Protein AF-L7E565-F1 (afdb_monomer_lite)

Structure (mmCIF, N/CA/C/O b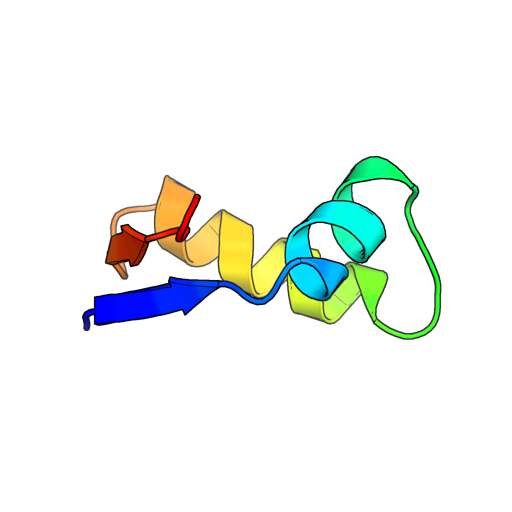ackbone):
data_AF-L7E565-F1
#
_entry.id   AF-L7E565-F1
#
loop_
_atom_site.group_PDB
_atom_site.id
_atom_site.type_symbol
_atom_site.label_atom_id
_atom_site.label_alt_id
_atom_site.label_comp_id
_atom_site.label_asym_id
_atom_site.label_entity_id
_atom_site.label_seq_id
_atom_site.pdbx_PDB_ins_code
_atom_site.Cartn_x
_atom_site.Cartn_y
_atom_site.Cartn_z
_atom_site.occupancy
_atom_site.B_iso_or_equiv
_atom_site.auth_seq_id
_atom_site.auth_comp_id
_atom_site.auth_asym_id
_atom_site.auth_atom_id
_atom_site.pdbx_PDB_model_num
ATOM 1 N N . MET A 1 1 ? -4.462 6.528 13.204 1.00 94.06 1 MET A N 1
ATOM 2 C CA . MET A 1 1 ? -4.909 7.492 12.164 1.00 94.06 1 MET A CA 1
ATOM 3 C C . MET A 1 1 ? -5.556 6.716 11.017 1.00 94.06 1 MET A C 1
ATOM 5 O O . MET A 1 1 ? -5.158 5.574 10.818 1.00 94.06 1 MET A O 1
ATOM 9 N N . LYS A 1 2 ? -6.558 7.269 10.318 1.00 97.56 2 LYS A N 1
ATOM 10 C CA . LYS A 1 2 ? -7.210 6.617 9.162 1.00 97.56 2 LYS A CA 1
ATOM 11 C C . LYS A 1 2 ? -6.812 7.345 7.880 1.00 97.56 2 LYS A C 1
ATOM 13 O O . LYS A 1 2 ? -6.850 8.573 7.884 1.00 97.56 2 LYS A O 1
ATOM 18 N N . ILE A 1 3 ? -6.451 6.610 6.832 1.00 97.56 3 ILE A N 1
ATOM 19 C CA . ILE A 1 3 ? -6.076 7.172 5.527 1.00 97.56 3 ILE A CA 1
ATOM 20 C C . ILE A 1 3 ? -6.833 6.471 4.396 1.00 97.56 3 ILE A C 1
ATOM 22 O O . ILE A 1 3 ? -7.125 5.280 4.492 1.00 97.56 3 ILE A O 1
ATOM 26 N N . LEU A 1 4 ? -7.140 7.209 3.332 1.00 98.19 4 LEU A N 1
ATOM 27 C CA . LEU A 1 4 ? -7.568 6.636 2.059 1.00 98.19 4 LEU A CA 1
ATOM 28 C C . LEU A 1 4 ? -6.323 6.466 1.186 1.00 98.19 4 LEU A C 1
ATOM 30 O O . LEU A 1 4 ? -5.536 7.404 1.058 1.00 98.19 4 LEU A O 1
ATOM 34 N N . ILE A 1 5 ? -6.132 5.274 0.637 1.00 98.00 5 ILE A N 1
ATOM 35 C CA . ILE A 1 5 ? -4.976 4.931 -0.187 1.00 98.00 5 ILE A CA 1
ATOM 36 C C . ILE A 1 5 ? -5.315 5.246 -1.643 1.00 98.00 5 ILE A C 1
ATOM 38 O O . ILE A 1 5 ? -6.306 4.743 -2.172 1.00 98.00 5 ILE A O 1
ATOM 42 N N . ASP A 1 6 ? -4.493 6.077 -2.285 1.00 97.69 6 ASP A N 1
ATOM 43 C CA . ASP A 1 6 ? -4.574 6.288 -3.730 1.00 97.69 6 ASP A CA 1
ATOM 44 C C . ASP A 1 6 ? -4.069 5.050 -4.477 1.00 97.69 6 ASP A C 1
ATOM 46 O O . ASP A 1 6 ? -3.129 4.385 -4.038 1.00 97.69 6 ASP A O 1
ATOM 50 N N . THR A 1 7 ? -4.651 4.772 -5.641 1.00 97.56 7 THR A N 1
ATOM 51 C CA . THR A 1 7 ? -4.280 3.609 -6.462 1.00 97.56 7 THR A CA 1
ATOM 52 C C . THR A 1 7 ? -2.785 3.601 -6.800 1.00 97.56 7 THR A C 1
ATOM 54 O O . THR A 1 7 ? -2.183 2.530 -6.859 1.00 97.56 7 THR A O 1
ATOM 57 N N . ASN A 1 8 ? -2.154 4.772 -6.965 1.00 97.69 8 ASN A N 1
ATOM 58 C CA . ASN A 1 8 ? -0.722 4.845 -7.251 1.00 97.69 8 ASN A CA 1
ATOM 59 C C . ASN A 1 8 ? 0.145 4.242 -6.147 1.00 97.69 8 ASN A C 1
ATOM 61 O O . ASN A 1 8 ? 1.147 3.636 -6.486 1.00 97.69 8 ASN A O 1
ATOM 65 N N . ILE A 1 9 ? -0.247 4.320 -4.871 1.00 98.06 9 ILE A N 1
ATOM 66 C CA . ILE A 1 9 ? 0.526 3.712 -3.774 1.00 98.06 9 ILE A CA 1
ATOM 67 C C . ILE A 1 9 ? 0.604 2.191 -3.945 1.00 98.06 9 ILE A C 1
ATOM 69 O O . ILE A 1 9 ? 1.664 1.598 -3.759 1.00 98.06 9 ILE A O 1
ATOM 73 N N . ILE A 1 10 ? -0.508 1.564 -4.341 1.00 97.62 10 ILE A N 1
ATOM 74 C CA . ILE A 1 10 ? -0.555 0.120 -4.599 1.00 97.62 10 ILE A CA 1
ATOM 75 C C . ILE A 1 10 ? 0.278 -0.219 -5.837 1.00 97.62 10 ILE A C 1
ATOM 77 O O . ILE A 1 10 ? 1.127 -1.098 -5.776 1.00 97.62 10 ILE A O 1
ATOM 81 N N . ILE A 1 11 ? 0.100 0.528 -6.933 1.00 98.25 11 ILE A N 1
ATOM 82 C CA . ILE A 1 11 ? 0.857 0.316 -8.178 1.00 98.25 11 ILE A CA 1
ATOM 83 C C . ILE A 1 11 ? 2.364 0.498 -7.955 1.00 98.25 11 ILE A C 1
ATOM 85 O O . ILE A 1 11 ? 3.158 -0.271 -8.494 1.00 98.25 11 ILE A O 1
ATOM 89 N N . ASP A 1 12 ? 2.762 1.508 -7.181 1.00 98.56 12 ASP A N 1
ATOM 90 C CA . ASP A 1 12 ? 4.163 1.792 -6.883 1.00 98.56 12 ASP A CA 1
ATOM 91 C C . ASP A 1 12 ? 4.820 0.646 -6.122 1.00 98.56 12 ASP A C 1
ATOM 93 O O . ASP A 1 12 ? 5.969 0.311 -6.398 1.00 98.56 12 ASP A O 1
ATOM 97 N N . ASN A 1 13 ? 4.091 0.032 -5.190 1.00 98.06 13 ASN A N 1
ATOM 98 C CA . ASN A 1 13 ? 4.592 -1.093 -4.417 1.00 98.06 13 ASN A CA 1
ATOM 99 C C . ASN A 1 13 ? 4.585 -2.404 -5.216 1.00 98.06 13 ASN A C 1
ATOM 101 O O . ASN A 1 1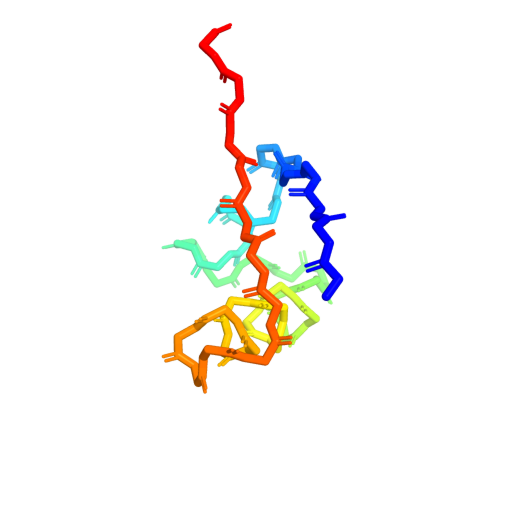3 ? 5.595 -3.098 -5.242 1.00 98.06 13 ASN A O 1
ATOM 105 N N . ASP A 1 14 ? 3.481 -2.725 -5.895 1.00 98.00 14 ASP A N 1
ATOM 106 C CA . ASP A 1 14 ? 3.311 -3.990 -6.626 1.00 98.00 14 ASP A CA 1
ATOM 107 C C . ASP A 1 14 ? 4.254 -4.122 -7.829 1.00 98.00 14 ASP A C 1
ATOM 109 O O . ASP A 1 14 ? 4.609 -5.234 -8.221 1.00 98.00 14 ASP A O 1
ATOM 113 N N . LEU A 1 15 ? 4.640 -2.996 -8.439 1.00 98.38 15 LEU A N 1
ATOM 114 C CA . LEU A 1 15 ? 5.526 -2.960 -9.606 1.00 98.38 15 LEU A CA 1
ATOM 115 C C . LEU A 1 15 ? 6.940 -2.461 -9.288 1.00 98.38 15 LEU A C 1
ATOM 117 O O . LEU A 1 15 ? 7.715 -2.270 -10.225 1.00 98.38 15 LEU A O 1
ATOM 121 N N . GLU A 1 16 ? 7.257 -2.198 -8.015 1.00 98.06 16 GLU A N 1
ATOM 122 C CA . GLU A 1 16 ? 8.520 -1.569 -7.595 1.00 98.06 16 GLU A CA 1
ATOM 123 C C . GLU A 1 16 ? 8.815 -0.281 -8.406 1.00 98.06 16 GLU A C 1
ATOM 125 O O . GLU A 1 16 ? 9.920 -0.041 -8.899 1.00 98.06 16 GLU A O 1
ATOM 130 N N . ARG A 1 17 ? 7.778 0.546 -8.626 1.00 98.19 17 ARG A N 1
ATOM 131 C CA . ARG A 1 17 ? 7.811 1.685 -9.560 1.00 98.19 17 ARG A CA 1
ATOM 132 C C . ARG A 1 17 ? 8.502 2.896 -8.937 1.00 98.19 17 ARG A C 1
ATOM 134 O O . ARG A 1 17 ? 8.004 3.532 -8.007 1.00 98.19 17 ARG A O 1
ATOM 141 N N . GLU A 1 18 ? 9.621 3.289 -9.525 1.00 97.88 18 GLU A N 1
ATOM 142 C CA . GLU A 1 18 ? 10.311 4.532 -9.174 1.00 97.88 18 GLU A CA 1
ATOM 143 C C . GLU A 1 18 ? 9.563 5.779 -9.700 1.00 97.88 18 GLU A C 1
ATOM 145 O O . GLU A 1 18 ? 8.898 5.714 -10.741 1.00 97.88 18 GLU A O 1
ATOM 150 N N . PRO A 1 19 ? 9.663 6.941 -9.020 1.00 97.12 19 PRO A N 1
ATOM 151 C CA . PRO A 1 19 ? 10.549 7.235 -7.884 1.00 97.12 19 PRO A CA 1
ATOM 152 C C . PRO A 1 19 ? 9.925 6.983 -6.497 1.00 97.12 19 PRO A C 1
ATOM 154 O O . PRO A 1 19 ? 10.519 7.333 -5.477 1.00 97.12 19 PRO A O 1
ATOM 157 N N . PHE A 1 20 ? 8.684 6.487 -6.442 1.00 98.44 20 PHE A N 1
ATOM 158 C CA . PHE A 1 20 ? 7.882 6.498 -5.213 1.00 98.44 20 PHE A CA 1
ATOM 159 C C . PHE A 1 20 ? 7.804 5.153 -4.498 1.00 98.44 20 PHE A C 1
ATOM 161 O O . PHE A 1 20 ? 7.246 5.103 -3.403 1.00 98.44 20 PHE A O 1
ATOM 168 N N . TRP A 1 21 ? 8.408 4.099 -5.049 1.00 98.50 21 TRP A N 1
ATOM 169 C CA . TRP A 1 21 ? 8.392 2.756 -4.474 1.00 98.50 21 TRP A 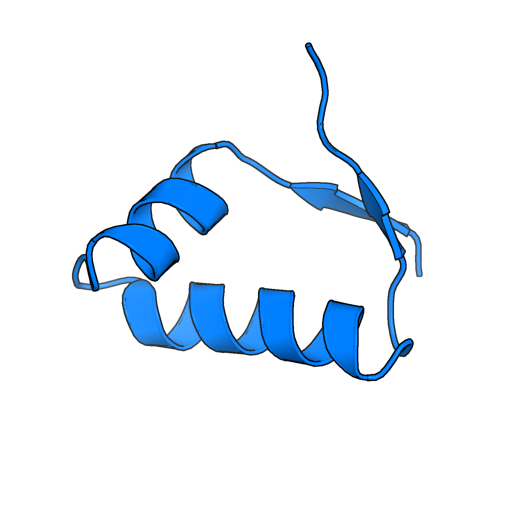CA 1
ATOM 170 C C . TRP A 1 21 ? 8.700 2.739 -2.970 1.00 98.50 21 TRP A C 1
ATOM 172 O O . TRP A 1 21 ? 7.871 2.294 -2.179 1.00 98.50 21 TRP A O 1
ATOM 182 N N . ASN A 1 22 ? 9.829 3.325 -2.556 1.00 98.50 22 ASN A N 1
ATOM 183 C CA . ASN A 1 22 ? 10.236 3.360 -1.146 1.00 98.50 22 ASN A CA 1
ATOM 184 C C . ASN A 1 22 ? 9.237 4.101 -0.241 1.00 98.50 22 ASN A C 1
ATOM 186 O O . ASN A 1 22 ? 9.060 3.742 0.920 1.00 98.50 22 ASN A O 1
ATOM 190 N N . ALA A 1 23 ? 8.598 5.159 -0.745 1.00 98.38 23 ALA A N 1
ATOM 191 C CA . ALA A 1 23 ? 7.607 5.901 0.029 1.00 98.38 23 ALA A CA 1
ATOM 192 C C . ALA A 1 23 ? 6.303 5.099 0.170 1.00 98.38 23 ALA A C 1
ATOM 194 O O . ALA A 1 23 ? 5.717 5.055 1.253 1.00 98.38 23 ALA A O 1
ATOM 195 N N . SER A 1 24 ? 5.875 4.442 -0.907 1.00 98.38 24 SER A N 1
ATOM 196 C CA . SER A 1 24 ? 4.686 3.592 -0.929 1.00 98.38 24 SER A CA 1
ATOM 197 C C . SER A 1 24 ? 4.851 2.359 -0.037 1.00 98.38 24 SER A C 1
ATOM 199 O O . SER A 1 24 ? 3.957 2.072 0.759 1.00 98.38 24 SER A O 1
ATOM 201 N N . GLU A 1 25 ? 6.020 1.710 -0.063 1.00 98.38 25 GLU A N 1
ATOM 202 C CA . GLU A 1 25 ? 6.367 0.601 0.839 1.00 98.38 25 GLU A CA 1
ATOM 203 C C . GLU A 1 25 ? 6.265 1.030 2.309 1.00 98.38 25 GLU A C 1
ATOM 205 O O . GLU A 1 25 ? 5.592 0.371 3.103 1.00 98.38 25 GLU A O 1
ATOM 210 N N . GLN A 1 26 ? 6.816 2.194 2.671 1.00 98.12 26 GLN A N 1
ATOM 211 C CA . GLN A 1 26 ? 6.747 2.691 4.047 1.00 98.12 26 GLN A CA 1
ATOM 212 C C . GLN A 1 26 ? 5.307 2.914 4.523 1.00 98.12 26 GLN A C 1
ATOM 214 O O . GLN A 1 26 ? 4.979 2.588 5.668 1.00 98.12 26 GLN A O 1
ATOM 219 N N . VAL A 1 27 ? 4.432 3.454 3.666 1.00 97.75 27 VAL A N 1
ATOM 220 C CA . VAL A 1 27 ? 3.010 3.639 3.996 1.00 97.75 27 VAL A CA 1
ATOM 221 C C . VAL A 1 27 ? 2.337 2.292 4.258 1.00 97.75 27 VAL A C 1
ATOM 223 O O . VAL A 1 27 ? 1.627 2.153 5.259 1.00 97.75 27 VAL A O 1
ATOM 226 N N . LEU A 1 28 ? 2.577 1.294 3.405 1.00 98.00 28 LEU A N 1
ATOM 227 C CA . LEU A 1 28 ? 2.002 -0.043 3.562 1.00 98.00 28 LEU A CA 1
ATOM 228 C C . LEU A 1 28 ? 2.559 -0.759 4.803 1.00 98.00 28 LEU A C 1
ATOM 230 O O . LEU A 1 28 ? 1.782 -1.301 5.586 1.00 98.00 28 LEU A O 1
ATOM 234 N N . SER A 1 29 ? 3.858 -0.638 5.084 1.00 98.31 29 SER A N 1
ATOM 235 C CA . SER A 1 29 ? 4.491 -1.180 6.294 1.00 98.31 29 SER A CA 1
ATOM 236 C C . SER A 1 29 ? 3.871 -0.617 7.583 1.00 98.31 29 SER A C 1
ATOM 238 O O . SER A 1 29 ? 3.705 -1.331 8.576 1.00 98.31 29 SER A O 1
ATOM 240 N N . LEU A 1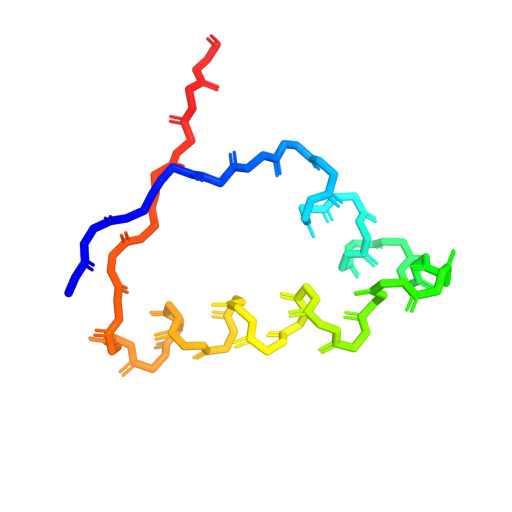 30 ? 3.483 0.666 7.600 1.00 98.38 30 LEU A N 1
ATOM 241 C CA . LEU A 1 30 ? 2.777 1.269 8.740 1.00 98.38 30 LEU A CA 1
ATOM 242 C C . LEU A 1 30 ? 1.372 0.681 8.943 1.00 98.38 30 LEU A C 1
ATOM 244 O O . LEU A 1 30 ? 0.915 0.590 10.089 1.00 98.38 30 LEU A O 1
ATOM 248 N N . ILE A 1 31 ? 0.696 0.291 7.857 1.00 97.88 31 ILE A N 1
ATOM 249 C CA . ILE A 1 31 ? -0.597 -0.402 7.905 1.00 97.88 31 ILE A CA 1
ATOM 250 C C . ILE A 1 31 ? -0.406 -1.829 8.426 1.00 97.88 31 ILE A C 1
ATOM 252 O O . ILE A 1 31 ? -1.103 -2.224 9.358 1.00 97.88 31 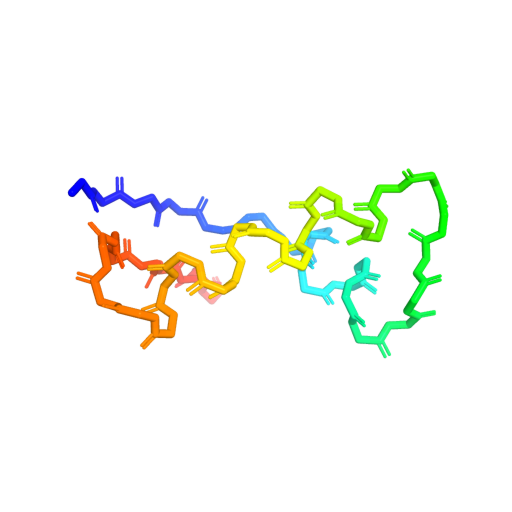ILE A O 1
ATOM 256 N N . GLU A 1 32 ? 0.571 -2.573 7.902 1.00 97.38 32 GLU A N 1
ATOM 257 C CA . GLU A 1 32 ? 0.887 -3.941 8.343 1.00 97.38 32 GLU A CA 1
ATOM 258 C C . GLU A 1 32 ? 1.251 -4.007 9.831 1.00 97.38 32 GLU A C 1
ATOM 260 O O . GLU A 1 32 ? 0.801 -4.893 10.556 1.00 97.38 32 GLU A O 1
ATOM 265 N N . LYS A 1 33 ? 2.006 -3.017 10.322 1.00 98.12 33 LYS A N 1
ATOM 266 C CA . LYS A 1 33 ? 2.346 -2.862 11.748 1.00 98.12 33 LYS A CA 1
ATOM 267 C C . LYS A 1 33 ? 1.156 -2.439 12.620 1.00 98.12 33 LYS A C 1
ATOM 269 O O . LYS A 1 33 ? 1.315 -2.304 13.831 1.00 98.12 33 LYS A O 1
ATOM 274 N N . GLY A 1 34 ? -0.009 -2.157 12.036 1.00 97.62 34 GLY A N 1
ATOM 275 C CA . GLY A 1 34 ? -1.198 -1.690 12.753 1.00 97.62 34 GLY A CA 1
ATOM 276 C C . GLY A 1 34 ? -1.092 -0.258 13.290 1.00 97.62 34 GLY A C 1
ATOM 277 O O . GLY A 1 34 ? -1.880 0.134 14.150 1.00 97.62 34 GLY A O 1
ATOM 278 N N . THR A 1 35 ? -0.135 0.543 12.806 1.00 98.19 35 THR A N 1
ATOM 279 C CA . THR A 1 35 ? 0.075 1.929 13.275 1.00 98.19 35 THR A CA 1
ATOM 280 C C . THR A 1 35 ? -1.001 2.867 12.719 1.00 98.19 35 THR A C 1
ATOM 282 O O . THR A 1 35 ? -1.456 3.807 13.383 1.00 98.19 35 THR A O 1
ATOM 285 N N . ILE A 1 36 ? -1.439 2.605 11.487 1.00 97.31 36 ILE A N 1
ATOM 286 C CA . ILE A 1 36 ? -2.509 3.332 10.804 1.00 97.31 36 ILE A CA 1
ATOM 287 C C . ILE A 1 36 ? -3.482 2.347 10.154 1.00 97.31 36 ILE A C 1
ATOM 289 O O . ILE A 1 36 ? -3.121 1.221 9.838 1.00 97.31 36 ILE A O 1
ATOM 293 N N . ALA A 1 37 ? -4.724 2.781 9.947 1.00 98.25 37 ALA A N 1
ATOM 294 C CA . ALA A 1 37 ? -5.722 2.011 9.211 1.00 98.25 37 ALA A CA 1
ATOM 295 C C . ALA A 1 37 ? -5.861 2.578 7.793 1.00 98.25 37 ALA A C 1
ATOM 297 O O . ALA A 1 37 ? -6.228 3.749 7.639 1.00 98.25 37 ALA A O 1
ATOM 298 N N . GLY A 1 38 ? -5.564 1.757 6.787 1.00 97.50 38 GLY A N 1
ATOM 299 C CA . GLY A 1 38 ? -5.719 2.088 5.373 1.00 97.50 38 GLY A CA 1
ATOM 300 C C . GLY A 1 38 ? -7.053 1.601 4.810 1.00 97.50 38 GLY A C 1
ATOM 301 O O . GLY A 1 38 ? -7.532 0.531 5.179 1.00 97.50 38 GLY A O 1
ATOM 302 N N . TYR A 1 39 ? -7.650 2.396 3.926 1.00 97.88 39 TYR A N 1
ATOM 303 C CA . TYR A 1 39 ? -8.887 2.074 3.215 1.00 97.88 39 TY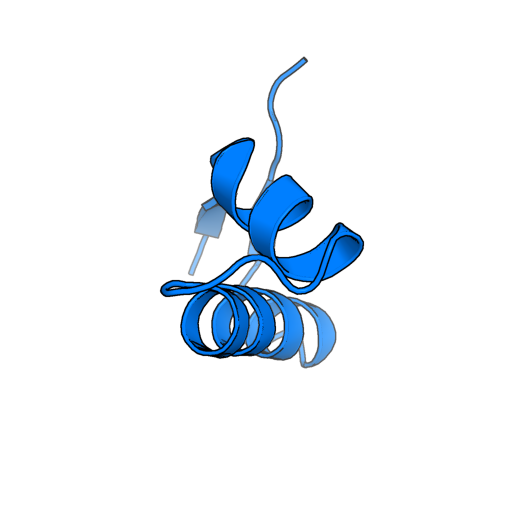R A CA 1
ATOM 304 C C . TYR A 1 39 ? -8.683 2.310 1.719 1.00 97.88 39 TYR A C 1
ATOM 306 O O . TYR A 1 39 ? -7.924 3.196 1.334 1.00 97.88 39 TYR A O 1
ATOM 314 N N . ILE A 1 40 ? -9.398 1.553 0.895 1.00 96.12 40 ILE A N 1
ATOM 315 C CA . ILE A 1 40 ? -9.500 1.748 -0.555 1.00 96.12 40 ILE A CA 1
ATOM 316 C C . ILE A 1 40 ? -10.968 1.970 -0.917 1.00 96.12 40 ILE A C 1
ATOM 318 O O . ILE A 1 40 ? -11.860 1.435 -0.253 1.00 96.12 40 ILE A O 1
ATOM 322 N N . SER A 1 41 ? -11.224 2.771 -1.945 1.00 95.75 41 SER A N 1
ATOM 323 C CA . SER A 1 41 ? -12.552 2.888 -2.552 1.00 95.75 41 SER A CA 1
ATOM 324 C C . SER A 1 41 ? -12.660 1.967 -3.767 1.00 95.75 41 SER A C 1
ATOM 326 O O . SER A 1 41 ? -11.661 1.750 -4.451 1.00 95.75 41 SER A O 1
ATOM 328 N N . ALA A 1 42 ? -13.865 1.447 -4.015 1.00 87.31 42 ALA A N 1
ATOM 329 C CA . ALA A 1 42 ? -14.204 0.729 -5.245 1.00 87.31 42 ALA A CA 1
ATOM 330 C C . ALA A 1 42 ? -14.488 1.695 -6.403 1.00 87.31 42 ALA A C 1
ATOM 332 O O . ALA A 1 42 ? -14.951 2.826 -6.115 1.00 87.31 42 ALA A O 1
#

pLDDT: mean 97.55, std 1.79, range [87.31, 98.56]

Sequence (42 aa):
MKILIDTNIIIDNDLEREPFWNASEQVLSLIEKGTIAGYISA

InterPro domains:
  IPR002716 PIN domain [PF13470] (2-42)
  IPR029060 PIN-like domain superfamily [SSF88723] (1-41)

Foldseek 3Di:
DEDEDDPVLVVCCVVVDPDCNVVSVVVVVCCVVVVYPYDYDD

Radius of gyration: 9.96 Å; chains: 1; bounding box: 25×12×23 Å

Secondary structure (DSSP, 8-state):
-EEEPPHHHHHHHHTT-TTTHHHHHHHHHHHHTTSSEEE---

Organism: NCBI:txid1134457